Protein AF-A0A816FCJ7-F1 (afdb_monomer_lite)

Structure (mmCIF, N/CA/C/O backbone):
data_AF-A0A816FCJ7-F1
#
_entry.id   AF-A0A816FCJ7-F1
#
loop_
_atom_site.group_PDB
_atom_site.id
_atom_site.type_symbol
_atom_site.label_atom_id
_atom_site.label_alt_id
_atom_site.label_comp_id
_atom_site.label_asym_id
_atom_site.label_entity_id
_atom_site.label_seq_id
_atom_site.pdbx_PDB_ins_code
_atom_site.Cartn_x
_atom_site.Cartn_y
_atom_site.Cartn_z
_atom_site.occupancy
_atom_site.B_iso_or_equiv
_atom_site.auth_seq_id
_atom_site.auth_comp_id
_atom_site.auth_asym_id
_atom_site.auth_atom_id
_atom_site.pdbx_PDB_model_num
ATOM 1 N N . MET A 1 1 ? 12.121 1.914 -2.794 1.00 65.25 1 MET A N 1
ATOM 2 C CA . MET A 1 1 ? 13.048 2.758 -3.578 1.00 65.25 1 MET A CA 1
ATOM 3 C C . MET A 1 1 ? 14.308 1.926 -3.697 1.00 65.25 1 MET A C 1
ATOM 5 O O . MET A 1 1 ? 14.843 1.542 -2.681 1.00 65.25 1 MET A O 1
ATOM 9 N N . LYS A 1 2 ? 14.670 1.435 -4.892 1.00 69.06 2 LYS A N 1
ATOM 10 C CA . LYS A 1 2 ? 15.506 0.211 -4.971 1.00 69.06 2 LYS A CA 1
ATOM 11 C C . LYS A 1 2 ? 16.928 0.363 -4.409 1.00 69.06 2 LYS A C 1
ATOM 13 O O . LYS A 1 2 ? 17.556 -0.649 -4.127 1.00 69.06 2 LYS A O 1
ATOM 18 N N . ASP A 1 3 ? 17.406 1.596 -4.268 1.00 79.12 3 ASP A N 1
ATOM 19 C CA . ASP A 1 3 ? 18.718 1.909 -3.713 1.00 79.12 3 ASP A CA 1
ATOM 20 C C . ASP A 1 3 ? 18.649 3.226 -2.919 1.00 79.12 3 ASP A C 1
ATOM 22 O O . ASP A 1 3 ? 18.589 4.321 -3.489 1.00 79.12 3 ASP A O 1
ATOM 26 N N . PHE A 1 4 ? 18.574 3.103 -1.593 1.00 79.69 4 PHE A N 1
ATOM 27 C CA . PHE A 1 4 ? 18.498 4.236 -0.673 1.00 79.69 4 PHE A CA 1
ATOM 28 C C . PHE A 1 4 ? 19.815 5.017 -0.614 1.00 79.69 4 PHE A C 1
ATOM 30 O O . PHE A 1 4 ? 19.805 6.249 -0.609 1.00 79.69 4 PHE A O 1
ATOM 37 N N . GLU A 1 5 ? 20.951 4.318 -0.623 1.00 80.38 5 GLU A N 1
ATOM 38 C CA . GLU A 1 5 ? 22.278 4.931 -0.532 1.00 80.38 5 GLU A CA 1
ATOM 39 C C . GLU A 1 5 ? 22.571 5.788 -1.763 1.00 80.38 5 GLU A C 1
ATOM 41 O O . GLU A 1 5 ? 23.057 6.916 -1.647 1.00 80.38 5 GLU A O 1
ATOM 46 N N . LEU A 1 6 ? 22.189 5.301 -2.945 1.00 83.88 6 LEU A N 1
ATOM 47 C CA . LEU A 1 6 ? 22.362 6.042 -4.187 1.00 83.88 6 LEU A CA 1
ATOM 48 C C . LEU A 1 6 ? 21.531 7.331 -4.199 1.00 83.88 6 LEU A C 1
ATOM 50 O O . LEU A 1 6 ? 22.020 8.371 -4.641 1.00 83.88 6 LEU A O 1
ATOM 54 N N . PHE A 1 7 ? 20.319 7.315 -3.647 1.00 81.69 7 PHE A N 1
ATOM 55 C CA . PHE A 1 7 ? 19.514 8.529 -3.514 1.00 81.69 7 PHE A CA 1
ATOM 56 C C . PHE A 1 7 ? 20.071 9.517 -2.494 1.00 81.69 7 PHE A C 1
ATOM 58 O O . PHE A 1 7 ? 20.115 10.710 -2.790 1.00 81.69 7 PHE A O 1
ATOM 65 N N . GLN A 1 8 ? 20.526 9.048 -1.328 1.00 81.69 8 GLN A N 1
ATOM 66 C CA . GLN A 1 8 ? 21.176 9.929 -0.353 1.00 81.69 8 GLN A CA 1
ATOM 67 C C . GLN A 1 8 ? 22.408 10.590 -0.970 1.00 81.69 8 GLN A C 1
ATOM 69 O O . GLN A 1 8 ? 22.547 11.808 -0.893 1.00 81.69 8 GLN A O 1
ATOM 74 N N . SER A 1 9 ? 23.227 9.823 -1.695 1.00 83.12 9 SER A N 1
ATOM 75 C CA . SER A 1 9 ? 24.414 10.349 -2.378 1.00 83.12 9 SER A CA 1
ATOM 76 C C . SER A 1 9 ? 24.086 11.394 -3.455 1.00 83.12 9 SER A C 1
ATOM 78 O O . SER A 1 9 ? 24.855 12.331 -3.667 1.00 83.12 9 SER A O 1
ATOM 80 N N . ALA A 1 10 ? 22.935 11.267 -4.126 1.00 83.44 10 ALA A N 1
ATOM 81 C CA . ALA A 1 10 ? 22.468 12.235 -5.115 1.00 83.44 10 ALA A CA 1
ATOM 82 C C . ALA A 1 10 ? 21.954 13.523 -4.451 1.00 83.44 10 ALA A C 1
ATOM 84 O O . ALA A 1 10 ? 22.207 14.622 -4.937 1.00 83.44 10 ALA A O 1
ATOM 85 N N . ILE A 1 11 ? 21.268 13.388 -3.316 1.00 82.50 11 ILE A N 1
ATOM 86 C CA . ILE A 1 11 ? 20.730 14.494 -2.516 1.00 82.50 11 ILE A CA 1
ATOM 87 C C . ILE A 1 11 ? 21.837 15.265 -1.795 1.00 82.50 11 ILE A C 1
ATOM 89 O O . ILE A 1 11 ? 21.757 16.482 -1.656 1.00 82.50 11 ILE A O 1
ATOM 93 N N . GLU A 1 12 ? 22.906 14.598 -1.371 1.00 78.50 12 GLU A N 1
ATOM 94 C CA . GLU A 1 12 ? 24.056 15.235 -0.722 1.00 78.50 12 GLU A CA 1
ATOM 95 C C . GLU A 1 12 ? 24.778 16.263 -1.607 1.00 78.50 1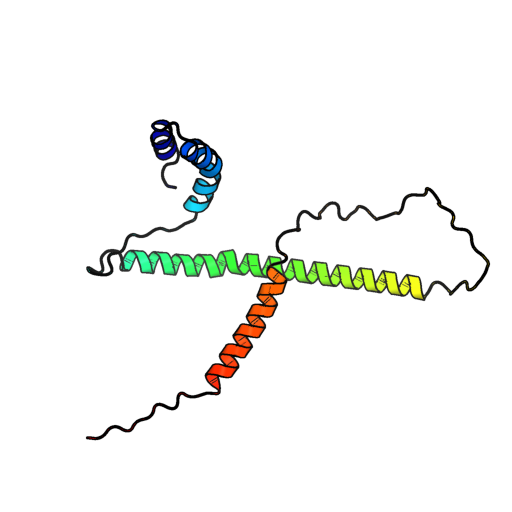2 GLU A C 1
ATOM 97 O O . GLU A 1 12 ? 25.482 17.122 -1.079 1.00 78.50 12 GLU A O 1
ATOM 102 N N . GLN A 1 13 ? 24.577 16.230 -2.929 1.00 77.12 13 GLN A N 1
ATOM 103 C CA . GLN A 1 13 ? 25.205 17.165 -3.868 1.00 77.12 13 GLN A CA 1
ATOM 104 C C . GLN A 1 13 ? 24.547 18.556 -3.892 1.00 77.12 13 GLN A C 1
ATOM 106 O O . GLN A 1 13 ? 25.198 19.520 -4.298 1.00 77.12 13 GLN A O 1
ATOM 111 N N . GLU A 1 14 ? 23.296 18.697 -3.437 1.00 75.75 14 GLU A N 1
ATOM 112 C CA . GLU A 1 14 ? 22.598 19.987 -3.370 1.00 75.75 14 GLU A CA 1
ATOM 113 C C . GLU A 1 14 ? 22.255 20.369 -1.927 1.00 75.75 14 GLU A C 1
ATOM 115 O O . GLU A 1 14 ? 21.515 19.671 -1.250 1.00 75.75 14 GLU A O 1
ATOM 120 N N . HIS A 1 15 ? 22.709 21.530 -1.449 1.00 70.56 15 HIS A N 1
ATOM 121 C CA . HIS A 1 15 ? 22.365 22.043 -0.114 1.00 70.56 15 HIS A CA 1
ATOM 122 C C . HIS A 1 15 ? 21.222 23.066 -0.180 1.00 70.56 15 HIS A C 1
ATOM 124 O O . HIS A 1 15 ? 21.429 24.264 0.017 1.00 70.56 15 HIS A O 1
ATOM 130 N N . SER A 1 16 ? 20.014 22.595 -0.488 1.00 82.50 16 SER A N 1
ATOM 131 C CA . SER A 1 16 ? 18.786 23.398 -0.501 1.00 82.50 16 SER A CA 1
ATOM 132 C C . SER A 1 16 ? 17.816 22.934 0.588 1.00 82.50 16 SER A C 1
ATOM 134 O O . SER A 1 16 ? 17.871 21.796 1.042 1.00 82.50 16 SER A O 1
ATOM 136 N N . TYR A 1 17 ? 16.866 23.786 0.975 1.00 78.50 17 TYR A N 1
ATOM 137 C CA . TYR A 1 17 ? 15.772 23.403 1.876 1.00 78.50 17 TYR A CA 1
ATOM 138 C C . TYR A 1 17 ? 14.985 22.184 1.356 1.00 78.50 17 TYR A C 1
ATOM 140 O O . TYR A 1 17 ? 14.591 21.312 2.128 1.00 78.50 17 TYR A O 1
ATOM 148 N N . SER A 1 18 ? 14.821 22.076 0.032 1.00 81.94 18 SER A N 1
ATOM 149 C CA . SER A 1 18 ? 14.211 20.906 -0.612 1.00 81.94 18 SER A CA 1
ATOM 150 C C . SER A 1 18 ? 14.973 19.611 -0.312 1.00 81.94 18 SER A C 1
ATOM 152 O O . SER A 1 18 ? 14.360 18.556 -0.177 1.00 81.94 18 SER A O 1
ATOM 154 N N . THR A 1 19 ? 16.294 19.694 -0.157 1.00 82.75 19 THR A N 1
ATOM 155 C CA . THR A 1 19 ? 17.173 18.575 0.183 1.00 82.75 19 THR A CA 1
ATOM 156 C C . THR A 1 19 ? 16.956 18.106 1.620 1.00 82.75 19 THR A C 1
ATOM 158 O O . THR A 1 19 ? 16.860 16.907 1.867 1.00 82.75 19 THR A O 1
ATOM 161 N N . ASP A 1 20 ? 16.837 19.036 2.571 1.00 81.94 20 ASP A N 1
ATOM 162 C CA . ASP A 1 20 ? 16.591 18.710 3.982 1.00 81.94 20 ASP A CA 1
ATOM 163 C C . ASP A 1 20 ? 15.216 18.060 4.178 1.00 81.94 20 ASP A C 1
ATOM 165 O O . ASP A 1 20 ? 15.101 17.069 4.902 1.00 81.94 20 ASP A O 1
ATOM 169 N N . LEU A 1 21 ? 14.195 18.552 3.465 1.00 84.69 21 LEU A N 1
ATOM 170 C CA . LEU A 1 21 ? 12.872 17.927 3.424 1.00 84.69 21 LEU A CA 1
ATOM 171 C C . LEU A 1 21 ? 12.915 16.536 2.775 1.00 84.69 21 LEU A C 1
ATOM 173 O O . LEU A 1 21 ? 12.343 15.587 3.303 1.00 84.69 21 LEU A O 1
ATOM 177 N N . CYS A 1 22 ? 13.605 16.380 1.643 1.00 84.12 22 CYS A N 1
ATOM 178 C CA . CYS A 1 22 ? 13.732 15.066 1.013 1.00 84.12 22 CYS A CA 1
ATOM 179 C C . CYS A 1 22 ? 14.478 14.076 1.916 1.00 84.12 22 CYS A C 1
ATOM 181 O O . CYS A 1 22 ? 14.095 12.910 1.957 1.00 84.12 22 CYS A O 1
ATOM 183 N N . ARG A 1 23 ? 15.481 14.518 2.693 1.00 82.81 23 ARG A N 1
ATOM 184 C CA . ARG A 1 23 ? 16.132 13.666 3.702 1.00 82.81 23 ARG A CA 1
ATOM 185 C C . ARG A 1 23 ? 15.178 13.268 4.818 1.00 82.81 23 ARG A C 1
ATOM 187 O O . ARG A 1 23 ? 15.145 12.085 5.148 1.00 82.81 23 ARG A O 1
ATOM 194 N N . SER A 1 24 ? 14.384 14.190 5.367 1.00 86.94 24 SER A N 1
ATOM 195 C CA . SER A 1 24 ? 13.435 13.839 6.435 1.00 86.94 24 SER A CA 1
ATOM 196 C C . SER A 1 24 ? 12.351 12.864 5.963 1.00 86.94 24 SER A C 1
ATOM 198 O O . SER A 1 24 ? 11.947 11.992 6.725 1.00 86.94 24 SER A O 1
ATOM 200 N N . LEU A 1 25 ? 11.934 12.952 4.697 1.00 84.31 25 LEU A N 1
ATOM 201 C CA . LEU A 1 25 ? 10.941 12.051 4.103 1.00 84.31 25 LEU A CA 1
ATOM 202 C C . LEU A 1 25 ? 11.535 10.746 3.550 1.00 84.31 25 LEU A C 1
ATOM 204 O O . LEU A 1 25 ? 10.795 9.795 3.318 1.00 84.31 25 LEU A O 1
ATOM 208 N N . SER A 1 26 ? 12.850 10.680 3.332 1.00 83.38 26 SER A N 1
ATOM 209 C CA . SER A 1 26 ? 13.496 9.583 2.599 1.00 83.38 26 SER A CA 1
ATOM 210 C C . SER A 1 26 ? 13.247 8.192 3.187 1.00 83.38 26 SER A C 1
ATOM 212 O O . SER A 1 26 ? 13.060 7.251 2.424 1.00 83.38 26 SER A O 1
ATOM 214 N N . LEU A 1 27 ? 13.194 8.063 4.517 1.00 82.19 27 LEU A N 1
ATOM 215 C CA . LEU A 1 27 ? 12.940 6.785 5.189 1.00 82.19 27 LEU A CA 1
ATOM 216 C C . LEU A 1 27 ? 11.508 6.288 4.934 1.00 82.19 27 LEU A C 1
ATOM 218 O O . LEU A 1 27 ? 11.297 5.130 4.591 1.00 82.19 27 LEU A O 1
ATOM 222 N N . VAL A 1 28 ? 10.534 7.194 5.046 1.00 85.69 28 VAL A N 1
ATOM 223 C CA . VAL A 1 28 ? 9.114 6.898 4.805 1.00 85.69 28 VAL A CA 1
ATOM 224 C C . VAL A 1 28 ? 8.890 6.536 3.339 1.00 85.69 28 VAL A C 1
ATOM 226 O O . VAL A 1 28 ? 8.154 5.606 3.018 1.00 85.69 28 VAL A O 1
ATOM 229 N N . LEU A 1 29 ? 9.547 7.262 2.432 1.00 85.38 29 LEU A N 1
ATOM 230 C CA . LEU A 1 29 ? 9.482 6.973 1.005 1.00 85.38 29 LEU A CA 1
ATOM 231 C C . LEU A 1 29 ? 10.123 5.623 0.673 1.00 85.38 29 LEU A C 1
ATOM 233 O O . LEU A 1 29 ? 9.628 4.937 -0.219 1.00 85.38 29 LEU A O 1
ATOM 237 N N . ASP A 1 30 ? 11.188 5.219 1.364 1.00 84.69 30 ASP A N 1
ATOM 238 C CA . ASP A 1 30 ? 11.807 3.923 1.107 1.00 84.69 30 ASP A CA 1
ATOM 239 C C . ASP A 1 30 ? 10.854 2.768 1.415 1.00 84.69 30 ASP A C 1
ATOM 241 O O . ASP A 1 30 ? 10.600 1.946 0.532 1.00 84.69 30 ASP A O 1
ATOM 245 N N . GLU A 1 31 ? 10.238 2.781 2.599 1.00 85.44 31 GLU A N 1
ATOM 246 C CA . GLU A 1 31 ? 9.232 1.795 3.005 1.00 85.44 31 GLU A CA 1
ATOM 247 C C . GLU A 1 31 ? 8.019 1.798 2.063 1.00 85.44 31 GLU A C 1
ATOM 249 O O . GLU A 1 31 ? 7.587 0.747 1.582 1.00 85.44 31 GLU A O 1
ATOM 254 N N . PHE A 1 32 ? 7.519 2.982 1.706 1.00 84.75 32 PHE A N 1
ATOM 255 C CA . PHE A 1 32 ? 6.399 3.119 0.777 1.00 84.75 32 PHE A CA 1
ATOM 256 C C . PHE A 1 32 ? 6.708 2.513 -0.602 1.00 84.75 32 PHE A C 1
ATOM 258 O O . PHE A 1 32 ? 5.924 1.741 -1.156 1.00 84.75 32 PHE A O 1
ATOM 265 N N . TYR A 1 33 ? 7.880 2.822 -1.160 1.00 86.38 33 TYR A N 1
ATOM 266 C CA . TYR A 1 33 ? 8.301 2.316 -2.465 1.00 86.38 33 TYR A CA 1
ATOM 267 C C . TYR A 1 33 ? 8.916 0.909 -2.411 1.00 86.38 33 TYR A C 1
ATOM 269 O O . TYR A 1 33 ? 9.335 0.412 -3.458 1.00 86.38 33 TYR A O 1
ATOM 277 N N . ALA A 1 34 ? 9.059 0.287 -1.238 1.00 83.19 34 ALA A N 1
ATOM 278 C CA . ALA A 1 34 ? 9.533 -1.092 -1.113 1.00 83.19 34 ALA A CA 1
ATOM 279 C C . ALA A 1 34 ? 8.438 -2.089 -1.512 1.00 83.19 34 ALA A C 1
ATOM 281 O O . ALA A 1 34 ? 8.719 -3.076 -2.188 1.00 83.19 34 ALA A O 1
ATOM 282 N N . ASN A 1 35 ? 7.188 -1.782 -1.159 1.00 82.19 35 ASN A N 1
ATOM 283 C CA . ASN A 1 35 ? 6.039 -2.653 -1.414 1.00 82.19 35 ASN A CA 1
ATOM 284 C C . ASN A 1 35 ? 5.374 -2.400 -2.780 1.00 82.19 35 ASN A C 1
ATOM 286 O O . ASN A 1 35 ? 4.526 -3.176 -3.218 1.00 82.19 35 ASN A O 1
ATOM 290 N N . LEU A 1 36 ? 5.754 -1.327 -3.485 1.00 86.12 36 LEU A N 1
ATOM 291 C CA . LEU A 1 36 ? 5.183 -0.993 -4.789 1.00 86.12 36 LEU A CA 1
ATOM 292 C C . LEU A 1 36 ? 5.820 -1.803 -5.925 1.00 86.12 36 LEU A C 1
ATOM 294 O O . LEU A 1 36 ? 7.032 -1.767 -6.157 1.00 86.12 36 LEU A O 1
ATOM 298 N N . ARG A 1 37 ? 4.973 -2.466 -6.713 1.00 86.56 37 ARG A N 1
ATOM 299 C CA . ARG A 1 37 ? 5.370 -3.145 -7.949 1.00 86.56 37 ARG A CA 1
ATOM 300 C C . ARG A 1 37 ? 5.314 -2.172 -9.120 1.00 86.56 37 ARG A C 1
ATOM 302 O O . ARG A 1 37 ? 4.245 -1.735 -9.530 1.00 86.56 37 ARG A O 1
ATOM 309 N N . CYS A 1 38 ? 6.482 -1.838 -9.661 1.00 87.50 38 CYS A N 1
ATOM 310 C CA . CYS A 1 38 ? 6.616 -0.908 -10.779 1.00 87.50 38 CYS A CA 1
ATOM 311 C C . CYS A 1 38 ? 7.043 -1.651 -12.048 1.00 87.50 38 CYS A C 1
ATOM 313 O O . CYS A 1 38 ? 8.097 -2.291 -12.056 1.00 87.50 38 CYS A O 1
ATOM 315 N N . VAL A 1 39 ? 6.268 -1.504 -13.124 1.00 89.06 39 VAL A N 1
ATOM 316 C CA . VAL A 1 39 ? 6.570 -2.045 -14.459 1.00 89.06 39 VAL A CA 1
ATOM 317 C C . VAL A 1 39 ? 6.553 -0.901 -15.470 1.00 89.06 39 VAL A C 1
ATOM 319 O O . VAL A 1 39 ? 5.641 -0.075 -15.469 1.00 89.06 39 VAL A O 1
ATOM 322 N N . GLY A 1 40 ? 7.574 -0.828 -16.323 1.00 89.88 40 GLY A N 1
ATOM 323 C CA . GLY A 1 40 ? 7.599 0.112 -17.441 1.00 89.88 40 GLY A CA 1
ATOM 324 C C . GLY A 1 40 ? 6.881 -0.493 -18.641 1.00 89.88 40 GLY A C 1
ATOM 325 O O . GLY A 1 40 ? 7.248 -1.582 -19.072 1.00 89.88 40 GLY A O 1
ATOM 326 N N . PHE A 1 41 ? 5.890 0.205 -19.195 1.00 92.69 41 PHE A N 1
ATOM 327 C CA . PHE A 1 41 ? 5.219 -0.233 -20.416 1.00 92.69 41 PHE A CA 1
ATOM 328 C C . PHE A 1 41 ? 5.121 0.901 -21.437 1.00 92.69 41 PHE A C 1
ATOM 330 O O . PHE A 1 41 ? 5.054 2.082 -21.093 1.00 92.69 41 PHE A O 1
ATOM 337 N N . SER A 1 42 ? 5.115 0.530 -22.711 1.00 92.31 42 SER A N 1
ATOM 338 C CA . SER A 1 42 ? 4.924 1.439 -23.833 1.00 92.31 42 SER A CA 1
ATOM 339 C C . SER A 1 42 ? 3.578 1.153 -24.481 1.00 92.31 42 SER A C 1
ATOM 341 O O . SER A 1 42 ? 3.404 0.136 -25.149 1.00 92.31 42 SER A O 1
ATOM 343 N N . SER A 1 43 ? 2.626 2.079 -24.347 1.00 89.75 43 SER A N 1
ATOM 344 C CA . SER A 1 43 ? 1.306 1.955 -24.985 1.00 89.75 43 SER A CA 1
ATOM 345 C C . SER A 1 43 ? 1.379 1.924 -26.514 1.00 89.75 43 SER A C 1
ATOM 347 O O . SER A 1 43 ? 0.454 1.445 -27.161 1.00 89.75 43 SER A O 1
ATOM 349 N N . MET A 1 44 ? 2.454 2.466 -27.102 1.00 91.44 44 MET A N 1
ATOM 350 C CA . MET A 1 44 ? 2.605 2.561 -28.555 1.00 91.44 44 MET A CA 1
ATOM 351 C C . MET A 1 44 ? 3.172 1.277 -29.166 1.00 91.44 44 MET A C 1
ATOM 353 O O . MET A 1 44 ? 2.724 0.862 -30.231 1.00 91.44 44 MET A O 1
ATOM 357 N N . THR A 1 45 ? 4.167 0.666 -28.516 1.00 89.31 45 THR A N 1
ATOM 358 C CA . THR A 1 45 ? 4.841 -0.541 -29.028 1.00 89.31 45 THR A CA 1
ATOM 359 C C . THR A 1 45 ? 4.301 -1.829 -28.412 1.00 89.31 45 THR A C 1
ATOM 361 O O . THR A 1 45 ? 4.507 -2.898 -28.976 1.00 89.31 45 THR A O 1
ATOM 364 N N . GLY A 1 46 ? 3.578 -1.742 -27.292 1.00 87.38 46 GLY A N 1
ATOM 365 C CA . GLY A 1 46 ? 3.115 -2.903 -26.529 1.00 87.38 46 GLY A CA 1
ATOM 366 C C . GLY A 1 46 ? 4.216 -3.560 -25.690 1.00 87.38 46 GLY A C 1
ATOM 367 O O . GLY A 1 46 ? 3.972 -4.590 -25.059 1.00 87.38 46 GLY A O 1
ATOM 368 N N . ASP A 1 47 ? 5.416 -2.975 -25.658 1.00 90.50 47 ASP A N 1
ATOM 369 C CA . ASP A 1 47 ? 6.512 -3.462 -24.822 1.00 90.50 47 ASP A CA 1
ATOM 370 C C . ASP A 1 47 ? 6.150 -3.304 -23.343 1.00 90.50 47 ASP A C 1
ATOM 372 O O . ASP A 1 47 ? 5.612 -2.275 -22.931 1.00 90.50 47 ASP A O 1
ATOM 376 N N . GLY A 1 48 ? 6.428 -4.331 -22.541 1.00 89.12 48 GLY A N 1
ATOM 377 C CA . GLY A 1 48 ? 6.117 -4.344 -21.108 1.00 89.12 48 GLY A CA 1
ATOM 378 C C . GLY A 1 48 ? 4.653 -4.651 -20.763 1.00 89.12 48 GLY A C 1
ATOM 379 O O . GLY A 1 48 ? 4.335 -4.804 -19.588 1.00 89.12 48 GLY A O 1
ATOM 380 N N . CYS A 1 49 ? 3.754 -4.824 -21.745 1.00 90.31 49 CYS A N 1
ATOM 381 C CA . CYS A 1 49 ? 2.358 -5.185 -21.457 1.00 90.31 49 CYS A CA 1
ATOM 382 C C . CYS A 1 49 ? 2.222 -6.556 -20.777 1.00 90.31 49 CYS A C 1
ATOM 384 O O . CYS A 1 49 ? 1.399 -6.704 -19.881 1.00 90.31 49 CYS A O 1
ATOM 386 N N . LYS A 1 50 ? 3.021 -7.556 -21.174 1.00 91.44 50 LYS A N 1
ATOM 387 C CA . LYS A 1 50 ? 2.965 -8.893 -20.556 1.00 91.44 50 LYS A CA 1
AT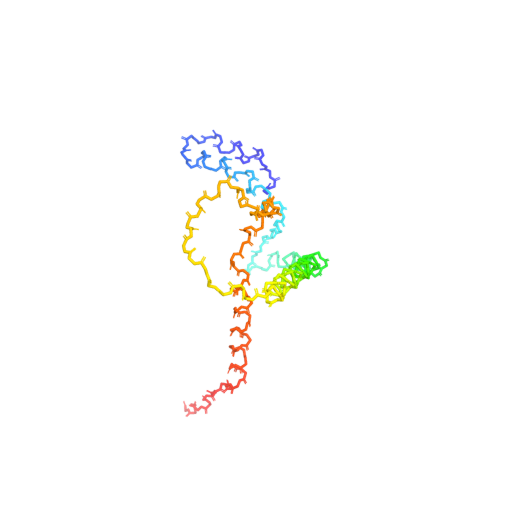OM 388 C C . LYS A 1 50 ? 3.366 -8.846 -19.080 1.00 91.44 50 LYS A C 1
ATOM 390 O O . LYS A 1 50 ? 2.638 -9.354 -18.239 1.00 91.44 50 LYS A O 1
ATOM 395 N N . GLU A 1 51 ? 4.483 -8.184 -18.789 1.00 91.62 51 GLU A N 1
ATOM 396 C CA . GLU A 1 51 ? 4.993 -8.003 -17.424 1.00 91.62 51 GLU A CA 1
ATOM 397 C C . GLU A 1 51 ? 4.015 -7.198 -16.558 1.00 91.62 51 GLU A C 1
ATOM 399 O O . GLU A 1 51 ? 3.857 -7.480 -15.375 1.00 91.62 51 GLU A O 1
ATOM 404 N N . PHE A 1 52 ? 3.313 -6.226 -17.150 1.00 91.81 52 PHE A N 1
ATOM 405 C CA . PHE A 1 52 ? 2.275 -5.471 -16.456 1.00 91.81 52 PHE A CA 1
ATOM 406 C C . PHE A 1 52 ? 1.111 -6.368 -16.019 1.00 91.81 52 PHE A C 1
ATOM 408 O O . PHE A 1 52 ? 0.720 -6.317 -14.857 1.00 91.81 52 PHE A O 1
ATOM 415 N N . PHE A 1 53 ? 0.573 -7.202 -16.916 1.00 92.81 53 PHE A N 1
ATOM 416 C CA . PHE A 1 53 ? -0.535 -8.094 -16.562 1.00 92.81 53 PHE A CA 1
ATOM 417 C C . PHE A 1 53 ? -0.129 -9.147 -15.528 1.00 92.81 53 PHE A C 1
ATOM 419 O O . PHE A 1 53 ? -0.877 -9.369 -14.585 1.00 92.81 53 PHE A O 1
ATOM 426 N N . GLU A 1 54 ? 1.075 -9.712 -15.638 1.00 94.06 54 GLU A N 1
ATOM 427 C CA . GLU A 1 54 ? 1.615 -10.625 -14.619 1.00 94.06 54 GLU A CA 1
ATOM 428 C C . GLU A 1 54 ? 1.699 -9.941 -13.244 1.00 94.06 54 GLU A C 1
ATOM 430 O O . GLU A 1 54 ? 1.224 -10.479 -12.246 1.00 94.06 54 GLU A O 1
ATOM 435 N N . ALA A 1 55 ? 2.204 -8.704 -13.190 1.00 92.62 55 ALA A N 1
ATOM 436 C CA . ALA A 1 55 ? 2.271 -7.944 -11.946 1.00 92.62 55 ALA A CA 1
ATOM 437 C C . ALA A 1 55 ? 0.885 -7.603 -11.368 1.00 92.62 55 ALA A C 1
ATOM 439 O O . ALA A 1 55 ? 0.753 -7.493 -10.147 1.00 92.62 55 ALA A O 1
ATOM 440 N N . VAL A 1 56 ? -0.137 -7.426 -12.212 1.00 93.31 56 VAL A N 1
ATOM 441 C CA . VAL A 1 56 ? -1.530 -7.203 -11.786 1.00 93.31 56 VAL A CA 1
ATOM 442 C C . VAL A 1 56 ? -2.157 -8.487 -11.249 1.00 93.31 56 VAL A C 1
ATOM 444 O O . VAL A 1 56 ? -2.811 -8.440 -10.208 1.00 93.31 56 VAL A O 1
ATOM 447 N N . ASP A 1 57 ? -1.931 -9.627 -11.897 1.00 94.19 57 ASP A N 1
ATOM 448 C CA . ASP A 1 57 ? -2.445 -10.920 -11.438 1.00 94.19 57 ASP A CA 1
ATOM 449 C C . ASP A 1 57 ? -1.870 -11.273 -10.058 1.00 94.19 57 ASP A C 1
ATOM 451 O O . ASP A 1 57 ? -2.618 -11.583 -9.127 1.00 94.19 57 ASP A O 1
ATOM 455 N N . ASP A 1 58 ? -0.563 -11.084 -9.867 1.00 92.12 58 ASP A N 1
ATOM 456 C CA . ASP A 1 58 ? 0.082 -11.218 -8.557 1.00 92.12 58 ASP A CA 1
ATOM 457 C C . ASP A 1 58 ? -0.515 -10.241 -7.521 1.00 92.12 58 ASP A C 1
ATOM 459 O O . ASP A 1 58 ? -0.525 -10.508 -6.319 1.00 92.12 58 ASP A O 1
ATOM 463 N N . ALA A 1 59 ? -1.017 -9.075 -7.955 1.00 91.50 59 ALA A N 1
ATOM 464 C CA . ALA A 1 59 ? -1.606 -8.063 -7.063 1.00 91.50 59 ALA A CA 1
ATOM 465 C C . ALA A 1 59 ? -2.990 -8.469 -6.612 1.00 91.50 59 ALA A C 1
ATOM 467 O O . ALA A 1 59 ? -3.324 -8.330 -5.437 1.00 91.50 59 ALA A O 1
ATOM 468 N N . CYS A 1 60 ? -3.757 -9.027 -7.538 1.00 92.62 60 CYS A N 1
ATOM 469 C CA . CYS A 1 60 ? -5.044 -9.614 -7.248 1.00 92.62 60 CYS A CA 1
ATOM 470 C C . CYS A 1 60 ? -4.897 -10.759 -6.236 1.00 92.62 60 CYS A C 1
ATOM 472 O O . CYS A 1 60 ? -5.587 -10.763 -5.217 1.00 92.62 60 CYS A O 1
ATOM 474 N N . HIS A 1 61 ? -3.927 -11.655 -6.440 1.00 94.06 61 HIS A N 1
ATOM 475 C CA . HIS A 1 61 ? -3.652 -12.745 -5.504 1.00 94.06 61 HIS A CA 1
ATOM 476 C C . HIS A 1 61 ? -3.264 -12.258 -4.101 1.00 94.06 61 HIS A C 1
ATOM 478 O O . HIS A 1 61 ? -3.800 -12.756 -3.108 1.00 94.06 61 HIS A O 1
ATOM 484 N N . GLU A 1 62 ? -2.358 -11.282 -3.995 1.00 90.75 62 GLU A N 1
ATOM 485 C CA . GLU A 1 62 ? -1.977 -10.704 -2.700 1.00 90.75 62 GLU A CA 1
ATOM 486 C C . GLU A 1 62 ? -3.175 -10.043 -2.001 1.00 90.75 62 GLU A C 1
ATOM 488 O O . GLU A 1 62 ? -3.401 -10.257 -0.807 1.00 90.75 62 GLU A O 1
ATOM 493 N N . TYR A 1 63 ? -3.992 -9.298 -2.749 1.00 91.44 63 TYR A N 1
ATOM 494 C CA . TYR A 1 63 ? -5.183 -8.645 -2.219 1.00 91.44 63 TYR A CA 1
ATOM 495 C C . TYR A 1 63 ? -6.194 -9.655 -1.660 1.00 91.44 63 TYR A C 1
ATOM 497 O O . TYR A 1 63 ? -6.684 -9.488 -0.542 1.00 91.44 63 TYR A O 1
ATOM 505 N N . GLU A 1 64 ? -6.495 -10.721 -2.404 1.00 92.00 64 GLU A N 1
ATOM 506 C CA . GLU A 1 64 ? -7.495 -11.712 -2.000 1.00 92.00 64 GLU A CA 1
ATOM 507 C C . GLU A 1 64 ? -7.069 -12.533 -0.781 1.00 92.00 64 GLU A C 1
ATOM 509 O O . GLU A 1 64 ? -7.903 -12.832 0.079 1.00 92.00 64 GLU A O 1
ATOM 514 N N . HIS A 1 65 ? -5.790 -12.907 -0.700 1.00 91.94 65 HIS A N 1
ATOM 515 C CA . HIS A 1 65 ? -5.306 -13.835 0.322 1.00 91.94 65 HIS A CA 1
ATOM 516 C C . HIS A 1 65 ? -4.739 -13.157 1.566 1.00 91.94 65 HIS A C 1
ATOM 518 O O . HIS A 1 65 ? -4.860 -13.716 2.657 1.00 91.94 65 HIS A O 1
ATOM 524 N N . VAL A 1 66 ? -4.124 -11.983 1.422 1.00 89.62 66 VAL A N 1
ATOM 525 C CA . VAL A 1 66 ? -3.464 -11.283 2.529 1.00 89.62 66 VAL A CA 1
ATOM 526 C C . VAL A 1 66 ? -4.340 -10.131 2.997 1.00 89.62 66 VAL A C 1
ATOM 528 O O . VAL A 1 66 ? -4.882 -10.175 4.101 1.00 89.62 66 VAL A O 1
ATOM 531 N N . TYR A 1 67 ? -4.540 -9.130 2.139 1.00 89.00 67 TYR A N 1
ATOM 532 C CA . TYR A 1 67 ? -5.173 -7.875 2.544 1.00 89.00 67 TYR A CA 1
ATOM 533 C C . TYR A 1 67 ? -6.636 -8.061 2.953 1.00 89.00 67 TYR A C 1
ATOM 535 O O . TYR A 1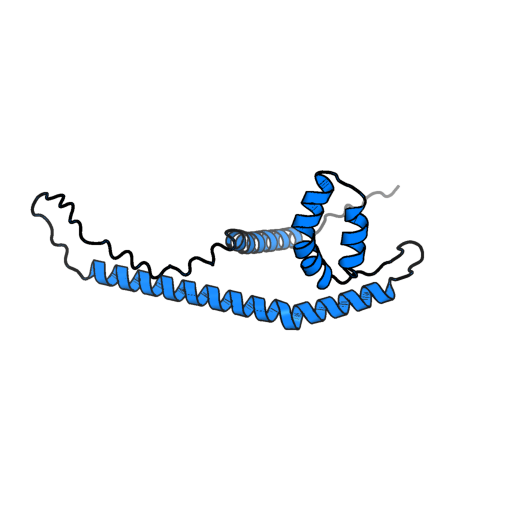 67 ? -7.023 -7.697 4.059 1.00 89.00 67 TYR A O 1
ATOM 543 N N . LYS A 1 68 ? -7.452 -8.687 2.099 1.00 91.44 68 LYS A N 1
ATOM 544 C CA . LYS A 1 68 ? -8.888 -8.876 2.345 1.00 91.44 68 LYS A CA 1
ATOM 545 C C . LYS A 1 68 ? -9.164 -9.691 3.607 1.00 91.44 68 LYS A C 1
ATOM 547 O O . LYS A 1 68 ? -10.131 -9.431 4.319 1.00 91.44 68 LYS A O 1
ATOM 552 N N . VAL A 1 69 ? -8.330 -10.691 3.885 1.00 92.38 69 VAL A N 1
ATOM 553 C CA . VAL A 1 69 ? -8.477 -11.535 5.076 1.00 92.38 69 VAL A CA 1
ATOM 554 C C . VAL A 1 69 ? -8.190 -10.732 6.341 1.00 92.38 69 VAL A C 1
ATOM 556 O O . VAL A 1 69 ? -8.977 -10.796 7.285 1.00 92.38 69 VAL A O 1
ATOM 559 N N . GLU A 1 70 ? -7.096 -9.971 6.367 1.00 88.69 70 GLU A N 1
ATOM 560 C CA . GLU A 1 70 ? -6.763 -9.112 7.508 1.00 88.69 70 GLU A CA 1
ATOM 561 C C . GLU A 1 70 ? -7.784 -7.983 7.687 1.00 88.69 70 GLU A C 1
ATOM 563 O O . GLU A 1 70 ? -8.223 -7.734 8.810 1.00 88.69 70 GLU A O 1
ATOM 568 N N . TYR A 1 71 ? -8.255 -7.387 6.591 1.00 86.69 71 TYR A N 1
ATOM 569 C CA . TYR A 1 71 ? -9.309 -6.375 6.607 1.00 86.69 71 TYR A CA 1
ATOM 570 C C . TYR A 1 71 ? -10.600 -6.903 7.247 1.00 86.69 71 TYR A C 1
ATOM 572 O O . TYR A 1 71 ? -11.111 -6.313 8.196 1.00 86.69 71 TYR A O 1
ATOM 580 N N . ASN A 1 72 ? -11.084 -8.072 6.817 1.00 90.25 72 ASN A N 1
ATOM 581 C CA . ASN A 1 72 ? -12.288 -8.676 7.396 1.00 90.25 72 ASN A CA 1
ATOM 582 C C . ASN A 1 72 ? -12.121 -8.989 8.893 1.00 90.25 72 ASN A C 1
ATOM 584 O O . ASN A 1 72 ? -13.049 -8.793 9.675 1.00 90.25 72 ASN A O 1
ATOM 588 N N . LYS A 1 73 ? -10.938 -9.463 9.316 1.00 90.31 73 LYS A N 1
ATOM 589 C CA . LYS A 1 73 ? -10.646 -9.692 10.742 1.00 90.31 73 LYS A CA 1
ATOM 590 C C . LYS A 1 73 ? -10.679 -8.391 11.535 1.00 90.31 73 LYS A C 1
ATOM 592 O O . LYS A 1 73 ? -11.135 -8.387 12.677 1.00 90.31 73 LYS A O 1
ATOM 597 N N . TRP A 1 74 ? -10.153 -7.313 10.963 1.00 87.94 74 TRP A N 1
ATOM 598 C CA . TRP A 1 74 ? -10.164 -5.999 11.589 1.00 87.94 74 TRP A CA 1
ATOM 599 C C . TRP A 1 74 ? -11.596 -5.469 11.733 1.00 87.94 74 TRP A C 1
ATOM 601 O O . TRP A 1 74 ? -11.991 -5.087 12.834 1.00 87.94 74 TRP A O 1
ATOM 611 N N . GLN A 1 75 ? -12.412 -5.590 10.683 1.00 87.31 75 GLN A N 1
ATOM 612 C CA . GLN A 1 75 ? -13.832 -5.237 10.711 1.00 87.31 75 GLN A CA 1
ATOM 613 C C . GLN A 1 75 ? -14.609 -6.041 11.770 1.00 87.31 75 GLN A C 1
ATOM 615 O O . GLN A 1 75 ? -15.371 -5.474 12.552 1.00 87.31 75 GLN A O 1
ATOM 620 N N . GLU A 1 76 ? -14.378 -7.355 11.865 1.00 90.62 76 GLU A N 1
ATOM 621 C CA . GLU A 1 76 ? -15.027 -8.203 12.873 1.00 90.62 76 GLU A CA 1
ATOM 622 C C . GLU A 1 76 ? -14.608 -7.821 14.302 1.00 90.62 76 GLU A C 1
ATOM 624 O O . GLU A 1 76 ? -15.444 -7.766 15.205 1.00 90.62 76 GLU A O 1
ATOM 629 N N . LYS A 1 77 ? -13.320 -7.533 14.527 1.00 89.06 77 LYS A N 1
ATOM 630 C CA . LYS A 1 77 ? -12.828 -7.056 15.831 1.00 89.06 77 LYS A CA 1
ATOM 631 C C . LYS A 1 77 ? -13.463 -5.723 16.217 1.00 89.06 77 LYS A C 1
ATOM 633 O O . LYS A 1 77 ? -13.850 -5.562 17.374 1.00 89.06 77 LYS A O 1
ATOM 638 N N . ARG A 1 78 ? -13.594 -4.797 15.263 1.00 85.38 78 ARG A N 1
ATOM 639 C CA . ARG A 1 78 ? -14.242 -3.498 15.470 1.00 85.38 78 ARG A CA 1
ATOM 640 C C . ARG A 1 78 ? -15.712 -3.665 15.848 1.00 85.38 78 ARG A C 1
ATOM 642 O O . ARG A 1 78 ? -16.126 -3.137 16.875 1.00 85.38 78 ARG A O 1
ATOM 649 N N . SER A 1 79 ? -16.462 -4.469 15.094 1.00 85.50 79 SER A N 1
ATOM 650 C CA . SER A 1 79 ? -17.876 -4.749 15.376 1.00 85.50 79 SER A CA 1
ATOM 651 C C . SER A 1 79 ? -18.076 -5.377 16.761 1.00 85.50 79 SER A C 1
ATOM 653 O O . SER A 1 79 ? -18.924 -4.918 17.524 1.00 85.50 79 SER A O 1
ATOM 655 N N . LYS A 1 80 ? -17.233 -6.343 17.154 1.00 90.88 80 LYS A N 1
ATOM 656 C CA . LYS A 1 80 ? -17.275 -6.934 18.504 1.00 90.88 80 LYS A CA 1
ATOM 657 C C . LYS A 1 80 ? -16.998 -5.912 19.603 1.00 90.88 80 LYS A C 1
ATOM 659 O O . LYS A 1 80 ? -17.720 -5.878 20.593 1.00 90.88 80 LYS A O 1
ATOM 664 N N . ARG A 1 81 ? -15.988 -5.052 19.424 1.00 87.62 81 ARG A N 1
ATOM 665 C CA . ARG A 1 81 ? -15.664 -3.985 20.386 1.00 87.62 81 ARG A CA 1
ATOM 666 C C . ARG A 1 81 ? -16.845 -3.023 20.561 1.00 87.62 81 ARG A C 1
ATOM 668 O O . ARG A 1 81 ? -17.139 -2.608 21.680 1.00 87.62 81 ARG A O 1
ATOM 675 N N . GLU A 1 82 ? -17.537 -2.691 19.475 1.00 87.88 82 GLU A N 1
ATOM 676 C CA . GLU A 1 82 ? -18.719 -1.828 19.504 1.00 87.88 82 GLU A CA 1
ATOM 677 C C . GLU A 1 82 ? -19.923 -2.502 20.180 1.00 87.88 82 GLU A C 1
ATOM 679 O O . GLU A 1 82 ? -20.616 -1.876 20.984 1.00 87.88 82 GLU A O 1
ATOM 684 N N . GLU A 1 83 ? -20.164 -3.785 19.903 1.00 90.25 83 GLU A N 1
ATOM 685 C CA . GLU A 1 83 ? -21.204 -4.571 20.571 1.00 90.25 83 GLU A CA 1
ATOM 686 C C . GLU A 1 83 ? -20.945 -4.697 22.075 1.00 90.25 83 GLU A C 1
ATOM 688 O O . GLU A 1 83 ? -21.860 -4.461 22.867 1.00 90.25 83 GLU A O 1
ATOM 693 N N . ASP A 1 84 ? -19.703 -4.978 22.476 1.00 91.56 84 ASP A N 1
ATOM 694 C CA . ASP A 1 84 ? -19.296 -5.059 23.880 1.00 91.56 84 ASP A CA 1
ATOM 695 C C . ASP A 1 84 ? -19.476 -3.708 24.587 1.00 91.56 84 ASP A C 1
ATOM 697 O O . ASP A 1 84 ? -19.984 -3.654 25.711 1.00 91.56 84 ASP A O 1
ATOM 701 N N . LYS A 1 85 ? -19.116 -2.599 23.925 1.00 90.19 85 LYS A N 1
ATOM 702 C CA . LYS A 1 85 ? -19.340 -1.240 24.441 1.00 90.19 85 LYS A CA 1
ATOM 703 C C . LYS A 1 85 ? -20.831 -0.951 24.604 1.00 90.19 85 LYS A C 1
ATOM 705 O O . LYS A 1 85 ? -21.262 -0.555 25.685 1.00 90.19 85 LYS A O 1
ATOM 710 N N . ARG A 1 86 ? -21.642 -1.254 23.585 1.00 89.31 86 ARG A N 1
ATOM 711 C CA . ARG A 1 86 ? -23.104 -1.105 23.629 1.00 89.31 86 ARG A CA 1
ATOM 712 C C . ARG A 1 86 ? -23.720 -1.938 24.754 1.00 89.31 86 ARG A C 1
ATOM 714 O O . ARG A 1 86 ? -24.635 -1.474 25.434 1.00 89.31 86 ARG A O 1
ATOM 721 N N . GLU A 1 87 ? -23.240 -3.159 24.979 1.00 91.38 87 GLU A N 1
ATOM 722 C CA . GLU A 1 87 ? -23.733 -4.014 26.058 1.00 91.38 87 GLU A CA 1
ATOM 723 C C . GLU A 1 87 ? -23.354 -3.465 27.443 1.00 91.38 87 GLU A C 1
ATOM 725 O O . GLU A 1 87 ? -24.198 -3.453 28.346 1.00 91.38 87 GLU A O 1
ATOM 730 N N . LYS A 1 88 ? -22.118 -2.976 27.616 1.00 91.88 88 LYS A N 1
ATOM 731 C CA . LYS A 1 88 ? -21.661 -2.301 28.843 1.00 91.88 88 LYS A CA 1
ATOM 732 C C . LYS A 1 88 ? -22.490 -1.047 29.132 1.00 91.88 88 LYS A C 1
ATOM 734 O O . LYS A 1 88 ? -22.978 -0.900 30.253 1.00 91.88 88 LYS A O 1
ATOM 739 N N . ASP A 1 89 ? -22.744 -0.215 28.124 1.00 89.38 89 ASP A N 1
ATOM 740 C CA . ASP A 1 89 ? -23.563 0.996 28.250 1.00 89.38 89 ASP A CA 1
ATOM 741 C C . ASP A 1 89 ? -25.009 0.663 28.640 1.00 89.38 89 ASP A C 1
ATOM 743 O O . ASP A 1 89 ? -25.578 1.269 29.550 1.00 89.38 89 ASP A O 1
ATOM 747 N N . LEU A 1 90 ? -25.600 -0.368 28.023 1.00 91.62 90 LEU A N 1
ATOM 748 C CA . LEU A 1 90 ? -26.932 -0.853 28.391 1.00 91.62 90 LEU A CA 1
ATOM 749 C C . LEU A 1 90 ? -26.973 -1.428 29.815 1.00 91.62 90 LEU A C 1
ATOM 751 O O . LEU A 1 90 ? -27.980 -1.260 30.507 1.00 91.62 90 LEU A O 1
ATOM 755 N N . LYS A 1 91 ? -25.918 -2.118 30.267 1.00 90.81 91 LYS A N 1
ATOM 756 C CA . LYS A 1 91 ? -25.801 -2.624 31.648 1.00 90.81 91 LYS A CA 1
ATOM 757 C C . LYS A 1 91 ? -25.708 -1.471 32.648 1.00 90.81 91 LYS A C 1
ATOM 759 O O . LYS A 1 91 ? -26.436 -1.490 33.639 1.00 90.81 91 LYS A O 1
ATOM 764 N N . ARG A 1 92 ? -24.890 -0.453 32.364 1.00 91.31 92 ARG A N 1
ATOM 765 C CA . ARG A 1 92 ? -24.777 0.764 33.180 1.00 91.31 92 ARG A CA 1
ATOM 766 C C . ARG A 1 92 ? -26.122 1.482 33.289 1.00 91.31 92 ARG A C 1
ATOM 768 O O . ARG A 1 92 ? -26.599 1.703 34.396 1.00 91.31 92 ARG A O 1
ATOM 775 N N . LEU A 1 93 ? -26.795 1.714 32.160 1.00 91.12 93 LEU A N 1
ATOM 776 C CA . LEU A 1 93 ? -28.109 2.361 32.133 1.00 91.12 93 LEU A CA 1
ATOM 777 C C . LEU A 1 93 ? -29.164 1.583 32.939 1.00 91.12 93 LEU A C 1
ATOM 779 O O . LEU A 1 93 ? -29.963 2.180 33.657 1.00 91.12 93 LEU A O 1
ATOM 783 N N . LYS A 1 94 ? -29.172 0.245 32.849 1.00 87.94 94 LYS A N 1
ATOM 784 C CA . LYS A 1 94 ? -30.069 -0.605 33.652 1.00 87.94 94 LYS A CA 1
ATOM 785 C C . LYS A 1 94 ? -29.784 -0.495 35.150 1.00 87.94 94 LYS A C 1
ATOM 787 O O . LYS A 1 94 ? -30.731 -0.482 35.932 1.00 87.94 94 LYS A O 1
ATOM 792 N N . ASN A 1 95 ? -28.517 -0.432 35.553 1.00 90.12 95 ASN A N 1
ATOM 793 C CA . ASN A 1 95 ? -28.145 -0.259 36.958 1.00 90.12 95 ASN A CA 1
ATOM 794 C C . ASN A 1 95 ? -28.593 1.113 37.490 1.00 90.12 95 ASN A C 1
ATOM 796 O O . ASN A 1 95 ? -29.173 1.176 38.574 1.00 90.12 95 ASN A O 1
ATOM 800 N N . ASP A 1 96 ? -28.431 2.178 36.701 1.00 87.06 96 ASP A N 1
ATOM 801 C CA . ASP A 1 96 ? -28.880 3.529 37.064 1.00 87.06 96 ASP A CA 1
ATOM 802 C C . ASP A 1 96 ? -30.413 3.611 37.196 1.00 87.06 96 ASP A C 1
ATOM 804 O O . ASP A 1 96 ? -30.922 4.229 38.126 1.00 87.06 96 ASP A O 1
ATOM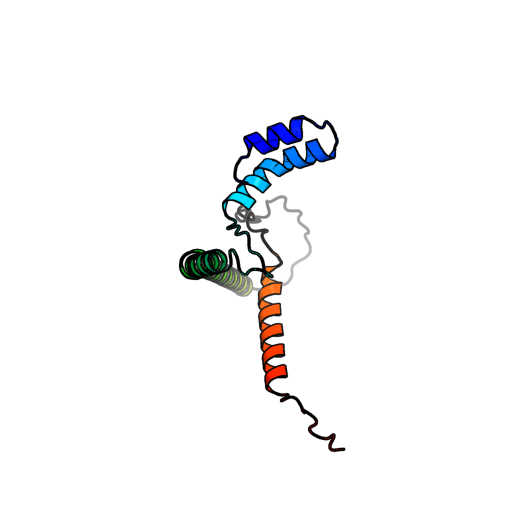 808 N N . LEU A 1 97 ? -31.162 2.930 36.317 1.00 84.56 97 LEU A N 1
ATOM 809 C CA . LEU A 1 97 ? -32.633 2.849 36.368 1.00 84.56 97 LEU A CA 1
ATOM 810 C C . LEU A 1 97 ? -33.171 2.030 37.551 1.00 84.56 97 LEU A C 1
ATOM 812 O O . LEU A 1 97 ? -34.250 2.330 38.058 1.00 84.56 97 LEU A O 1
ATOM 816 N N . ASN A 1 98 ? -32.453 0.983 37.966 1.00 73.00 98 ASN A N 1
ATOM 817 C CA . ASN A 1 98 ? -32.840 0.133 39.098 1.00 73.00 98 ASN A CA 1
ATOM 818 C C . ASN A 1 98 ? -32.466 0.744 40.457 1.00 73.00 98 ASN A C 1
ATOM 820 O O . ASN A 1 98 ? -32.892 0.236 41.496 1.00 73.00 98 ASN A O 1
ATOM 824 N N . THR A 1 99 ? -31.670 1.813 40.467 1.00 66.50 99 THR A N 1
ATOM 825 C CA . THR A 1 99 ? -31.384 2.578 41.677 1.00 66.50 99 THR A CA 1
ATOM 826 C C . THR A 1 99 ? -32.531 3.572 41.872 1.00 66.50 99 THR A C 1
ATOM 828 O O . THR A 1 99 ? -32.702 4.495 41.083 1.00 66.50 99 THR A O 1
ATOM 831 N N . GLU A 1 100 ? -33.371 3.331 42.881 1.00 58.78 100 GLU A N 1
ATOM 832 C CA . GLU A 1 100 ? -34.592 4.101 43.170 1.00 58.78 100 GLU A CA 1
ATOM 833 C C . GLU A 1 100 ? -34.396 5.629 43.062 1.00 58.78 100 GLU A C 1
ATOM 835 O O . GLU A 1 100 ? -33.371 6.158 43.514 1.00 58.78 100 GLU A O 1
ATOM 840 N N . PRO A 1 101 ? -35.393 6.380 42.551 1.00 51.03 101 PRO A N 1
ATOM 841 C CA . PRO A 1 101 ? -35.331 7.828 42.506 1.00 51.03 101 PRO A CA 1
ATOM 842 C C . PRO A 1 101 ? -35.444 8.353 43.939 1.00 51.03 101 PRO A C 1
ATOM 844 O O . PRO A 1 101 ? -36.539 8.534 44.474 1.00 51.03 101 PRO A O 1
ATOM 847 N N . SER A 1 102 ? -34.309 8.618 44.584 1.00 47.69 102 SER A N 1
ATOM 848 C CA . SER A 1 102 ? -34.286 9.389 45.825 1.00 47.69 102 SER A CA 1
ATOM 849 C C . SER A 1 102 ? -34.651 10.838 45.486 1.00 47.69 102 SER A C 1
ATOM 851 O O . SER A 1 102 ? -33.802 11.693 45.234 1.00 47.69 102 SER A O 1
ATOM 853 N N . LEU A 1 103 ? -35.953 11.097 45.362 1.00 49.31 103 LEU A N 1
ATOM 854 C CA . LEU A 1 103 ? -36.492 12.417 45.085 1.00 49.31 103 LEU A CA 1
ATOM 855 C C . LEU A 1 103 ? -36.546 13.241 46.376 1.00 49.31 103 LEU A C 1
ATOM 857 O O . LEU A 1 103 ? -37.339 12.976 47.274 1.00 49.31 103 LEU A O 1
ATOM 861 N N . ILE A 1 104 ? -35.775 14.330 46.331 1.00 45.28 104 ILE A N 1
ATOM 862 C CA . ILE A 1 104 ? -35.991 15.629 46.987 1.00 45.28 104 ILE A CA 1
ATOM 863 C C . ILE A 1 104 ? -35.494 15.742 48.436 1.00 45.28 104 ILE A C 1
ATOM 865 O O . ILE A 1 104 ? -36.168 15.393 49.400 1.00 45.28 104 ILE A O 1
ATOM 869 N N . GLY A 1 105 ? -34.341 16.404 48.570 1.00 37.06 105 GLY A N 1
ATOM 870 C CA . GLY A 1 105 ? -33.846 16.957 49.827 1.00 37.06 105 GLY A CA 1
ATOM 871 C C . GLY A 1 105 ? -32.626 17.854 49.620 1.00 37.06 105 GLY A C 1
ATOM 872 O O . GLY A 1 105 ? -31.516 17.423 49.879 1.00 37.06 105 GLY A O 1
ATOM 873 N N . GLU A 1 106 ? -32.872 19.075 49.134 1.00 39.72 106 GLU A N 1
ATOM 874 C CA . GLU A 1 106 ? -32.035 20.287 49.241 1.00 39.72 106 GLU A CA 1
ATOM 875 C C . GLU A 1 106 ? -30.551 20.257 48.803 1.00 39.72 106 GLU A C 1
ATOM 877 O O . GLU A 1 106 ? -29.728 19.438 49.198 1.00 39.72 106 GLU A O 1
ATOM 882 N N . LYS A 1 107 ? -30.192 21.287 48.020 1.00 52.19 107 LYS A N 1
ATOM 883 C CA . LYS A 1 107 ? -28.828 21.674 47.631 1.00 52.19 107 LYS A CA 1
ATOM 884 C C . LYS A 1 107 ? -27.762 21.311 48.673 1.00 52.19 107 LYS A C 1
ATOM 886 O O . LYS A 1 107 ? -27.675 21.955 49.716 1.00 52.19 107 LYS A O 1
ATOM 891 N N . ARG A 1 108 ? -26.794 20.500 48.250 1.00 38.53 108 ARG A N 1
ATOM 892 C CA . ARG A 1 108 ? -25.377 20.828 48.431 1.00 38.53 108 ARG A CA 1
ATOM 893 C C . ARG A 1 108 ? -24.640 20.490 47.144 1.00 38.53 108 ARG A C 1
ATOM 895 O O . ARG A 1 108 ? -24.428 19.324 46.848 1.00 38.53 108 ARG A O 1
ATOM 902 N N . ILE A 1 109 ? -24.228 21.527 46.413 1.00 39.72 109 ILE A N 1
ATOM 903 C CA . ILE A 1 109 ? -23.008 21.449 45.607 1.00 39.72 109 ILE A CA 1
ATOM 904 C C . ILE A 1 109 ? -21.914 21.146 46.633 1.00 39.72 109 ILE A C 1
ATOM 906 O O . ILE A 1 109 ? -21.437 22.045 47.324 1.00 39.72 109 ILE A O 1
ATOM 910 N N . ARG A 1 110 ? -21.629 19.863 46.854 1.00 36.16 110 ARG A N 1
ATOM 911 C CA . ARG A 1 110 ? -20.345 19.462 47.401 1.00 36.16 110 ARG A CA 1
ATOM 912 C C . ARG A 1 110 ? -19.467 19.338 46.171 1.00 36.16 110 ARG A C 1
ATOM 914 O O . ARG A 1 110 ? -19.691 18.453 45.356 1.00 36.16 110 ARG A O 1
ATOM 921 N N . TYR A 1 111 ? -18.540 20.276 46.018 1.00 39.75 111 TYR A N 1
ATOM 922 C CA . TYR A 1 111 ? -17.265 19.928 45.413 1.00 39.75 111 TYR A CA 1
ATOM 923 C C . TYR A 1 111 ? -16.676 18.879 46.358 1.00 39.75 111 TYR A C 1
ATOM 925 O O . TYR A 1 111 ? -16.097 19.235 47.383 1.00 39.75 111 TYR A O 1
ATOM 933 N N . ASP A 1 112 ? -17.027 17.616 46.126 1.00 37.12 112 ASP A N 1
ATOM 934 C CA . ASP A 1 112 ? -16.331 16.497 46.731 1.00 37.12 112 ASP A CA 1
ATOM 935 C C . ASP A 1 112 ? -15.142 16.252 45.815 1.00 37.12 112 ASP A C 1
ATOM 937 O O . ASP A 1 112 ? -15.296 15.884 44.654 1.00 37.12 112 ASP A O 1
ATOM 941 N N . ASP A 1 113 ? -13.978 16.596 46.341 1.00 41.47 113 ASP A N 1
ATOM 942 C CA . ASP A 1 113 ? -12.641 16.387 45.794 1.00 41.47 113 ASP A CA 1
ATOM 943 C C . ASP A 1 113 ? -12.277 14.892 45.880 1.00 41.47 113 ASP A C 1
ATOM 945 O O . ASP A 1 113 ? -11.222 14.511 46.371 1.00 41.47 113 ASP A O 1
ATOM 949 N N . ASN A 1 114 ? -13.224 14.037 45.495 1.00 39.00 114 ASN A N 1
ATOM 950 C CA . ASN A 1 114 ? -13.040 12.611 45.312 1.00 39.00 114 ASN A CA 1
ATOM 951 C C . ASN A 1 114 ? -13.185 12.385 43.824 1.00 39.00 114 ASN A C 1
ATOM 953 O O . ASN A 1 114 ? -14.300 12.347 43.301 1.00 39.00 114 ASN A O 1
ATOM 957 N N . GLU A 1 115 ? -12.018 12.381 43.183 1.00 45.16 115 GLU A N 1
ATOM 958 C CA . GLU A 1 115 ? -11.651 11.416 42.157 1.00 45.16 115 GLU A CA 1
ATOM 959 C C . GLU A 1 115 ? -12.889 10.885 41.446 1.00 45.16 115 GLU A C 1
ATOM 961 O O . GLU A 1 115 ? -13.527 9.910 41.843 1.00 45.16 115 GLU A O 1
ATOM 966 N N . SER A 1 116 ? -13.289 11.626 40.416 1.00 39.62 116 SER A N 1
ATOM 967 C CA . SER A 1 116 ? -13.992 10.994 39.330 1.00 39.62 116 SER A CA 1
ATOM 968 C C . SER A 1 116 ? -13.157 9.774 38.965 1.00 39.62 116 SER A C 1
ATOM 970 O O . SER A 1 116 ? -12.119 9.937 38.326 1.00 39.62 116 SER A O 1
ATOM 972 N N . ASP A 1 117 ? -13.625 8.589 39.346 1.00 44.28 117 ASP A N 1
ATOM 973 C CA . ASP A 1 117 ? -13.438 7.367 38.574 1.00 44.28 117 ASP A CA 1
ATOM 974 C C . ASP A 1 117 ? -14.099 7.632 37.204 1.00 44.28 117 ASP A C 1
ATOM 976 O O . ASP A 1 117 ? -15.156 7.116 36.837 1.00 44.28 117 ASP A O 1
ATOM 980 N N . VAL A 1 118 ? -13.507 8.565 36.451 1.00 42.03 118 VAL A N 1
ATOM 981 C CA . VAL A 1 118 ? -13.203 8.310 35.063 1.00 42.03 118 VAL A CA 1
ATOM 982 C C . VAL A 1 118 ? -12.333 7.077 35.205 1.00 42.03 118 VAL A C 1
ATOM 984 O O . VAL A 1 118 ? -11.204 7.192 35.670 1.00 42.03 118 VAL A O 1
ATOM 987 N N . ASP A 1 119 ? -12.916 5.895 34.999 1.00 41.59 119 ASP A N 1
ATOM 988 C CA . ASP A 1 119 ? -12.107 4.722 34.709 1.00 41.59 119 ASP A CA 1
ATOM 989 C C . ASP A 1 119 ? -11.270 5.138 33.499 1.00 41.59 119 ASP A C 1
ATOM 991 O O . ASP A 1 119 ? -11.727 5.126 32.356 1.00 41.59 119 ASP A O 1
ATOM 995 N N . ASP A 1 120 ? -10.069 5.610 33.812 1.00 42.59 120 ASP A N 1
ATOM 996 C CA . ASP A 1 120 ? -8.966 5.986 32.940 1.00 42.59 120 ASP A CA 1
ATOM 997 C C . ASP A 1 120 ? -8.317 4.696 32.405 1.00 42.59 120 ASP A C 1
ATOM 999 O O . ASP A 1 120 ? -7.106 4.564 32.308 1.00 42.59 120 ASP A O 1
ATOM 1003 N N . ASP A 1 121 ? -9.155 3.701 32.097 1.00 41.84 121 ASP A N 1
ATOM 1004 C CA . ASP A 1 121 ? -8.799 2.431 31.462 1.00 41.84 121 ASP A CA 1
ATOM 1005 C C . ASP A 1 121 ? -9.136 2.473 29.954 1.00 41.84 121 ASP A C 1
ATOM 1007 O O . ASP A 1 121 ? -9.178 1.444 29.283 1.00 41.84 121 ASP A O 1
ATOM 1011 N N . ASP A 1 122 ? -9.350 3.679 29.412 1.00 48.00 122 ASP A N 1
ATOM 1012 C CA . ASP A 1 122 ? -9.287 3.983 27.976 1.00 48.00 122 ASP A CA 1
ATOM 1013 C C . ASP A 1 122 ? -7.927 4.643 27.614 1.00 48.00 122 ASP A C 1
ATOM 1015 O O . ASP A 1 122 ? -7.813 5.345 26.609 1.00 48.00 122 ASP A O 1
ATOM 1019 N N . GLU A 1 123 ? -6.848 4.373 28.368 1.00 42.38 123 GLU A N 1
ATOM 1020 C CA . GLU A 1 123 ? -5.453 4.618 27.930 1.00 42.38 123 GLU A CA 1
ATOM 1021 C C . GLU A 1 123 ? -4.985 3.629 26.830 1.00 42.38 123 GLU A C 1
ATOM 1023 O O . GLU A 1 123 ? -3.809 3.302 26.715 1.00 42.38 123 GLU A O 1
ATOM 1028 N N . ASP A 1 124 ? -5.902 3.182 25.971 1.00 43.16 124 ASP A N 1
ATOM 1029 C CA . ASP A 1 124 ? -5.602 2.555 24.678 1.00 43.16 124 ASP A CA 1
ATOM 1030 C C . ASP A 1 124 ? -6.416 3.246 23.552 1.00 43.16 124 ASP A C 1
ATOM 1032 O O . ASP A 1 124 ? -6.809 2.632 22.558 1.00 43.16 124 ASP A O 1
ATOM 1036 N N . ASP A 1 125 ? -6.648 4.566 23.670 1.00 43.19 125 ASP A N 1
ATOM 1037 C CA . ASP A 1 125 ? -7.085 5.462 22.571 1.00 43.19 125 ASP A CA 1
ATOM 1038 C C . ASP A 1 125 ? -5.942 5.723 21.554 1.00 43.19 125 ASP A C 1
ATOM 1040 O O . ASP A 1 125 ? -5.796 6.817 21.003 1.00 43.19 125 ASP A O 1
ATOM 1044 N N . GLU A 1 126 ? -5.116 4.706 21.273 1.00 40.69 126 GLU A N 1
ATOM 1045 C CA . GLU A 1 126 ? -4.237 4.680 20.093 1.00 40.69 126 GLU A CA 1
ATOM 1046 C C . GLU A 1 126 ? -5.009 4.350 18.799 1.00 40.69 126 GLU A C 1
ATOM 1048 O O . GLU A 1 126 ? -4.418 4.296 17.725 1.00 40.69 126 GLU A O 1
ATOM 1053 N N . ASP A 1 127 ? -6.337 4.199 18.856 1.00 43.28 127 ASP A N 1
ATOM 1054 C CA . ASP A 1 127 ? -7.199 3.994 17.682 1.00 43.28 127 ASP A CA 1
ATOM 1055 C C . ASP A 1 127 ? -7.995 5.264 17.324 1.00 43.28 127 ASP A C 1
ATOM 1057 O O . ASP A 1 127 ? -9.111 5.211 16.810 1.00 43.28 127 ASP A O 1
ATOM 1061 N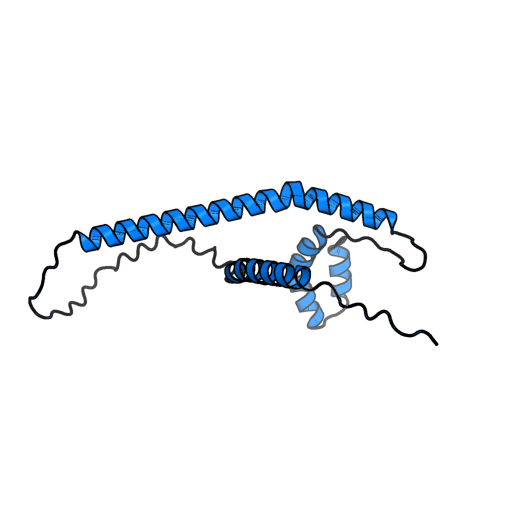 N . ARG A 1 128 ? -7.380 6.446 17.489 1.00 42.59 128 ARG A N 1
ATOM 1062 C CA . ARG A 1 128 ? -7.754 7.656 16.725 1.00 42.59 128 ARG A CA 1
ATOM 1063 C C . ARG A 1 128 ? -7.391 7.542 15.240 1.00 42.59 128 ARG A C 1
ATOM 1065 O O . ARG A 1 128 ? -7.109 8.545 14.578 1.00 42.59 128 ARG A O 1
ATOM 1072 N N . THR A 1 129 ? -7.396 6.336 14.689 1.00 40.06 129 THR A N 1
ATOM 1073 C CA . THR A 1 129 ? -7.310 6.111 13.258 1.00 40.06 129 THR A CA 1
ATOM 1074 C C . THR A 1 129 ? -8.711 6.113 12.664 1.00 40.06 129 THR A C 1
ATOM 1076 O O . THR A 1 129 ? -9.495 5.191 12.829 1.00 40.06 129 THR A O 1
ATOM 1079 N N . ASN A 1 130 ? -8.967 7.192 11.922 1.00 44.91 130 ASN A N 1
ATOM 1080 C CA . ASN A 1 130 ? -10.021 7.355 10.928 1.00 44.91 130 ASN A CA 1
ATOM 1081 C C . ASN A 1 130 ? -11.465 7.541 11.425 1.00 44.91 130 ASN A C 1
ATOM 1083 O O . ASN A 1 130 ? -12.307 6.652 11.370 1.00 44.91 130 ASN A O 1
ATOM 1087 N N . ASN A 1 131 ? -11.824 8.815 11.612 1.00 45.25 131 ASN A N 1
ATOM 1088 C CA . ASN A 1 131 ? -13.169 9.262 11.249 1.00 45.25 131 ASN A CA 1
ATOM 1089 C C . ASN A 1 1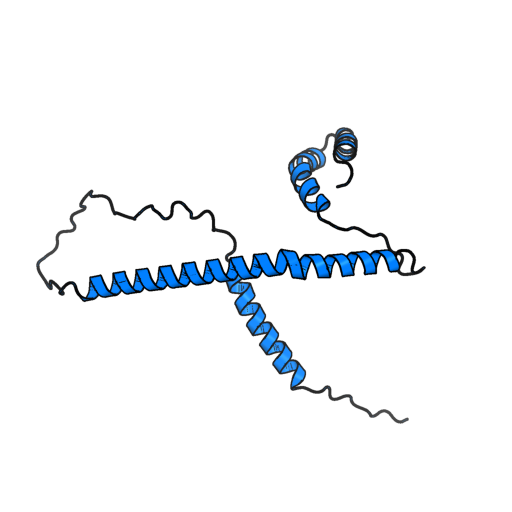31 ? -13.532 8.926 9.784 1.00 45.25 131 ASN A C 1
ATOM 1091 O O . ASN A 1 131 ? -14.701 9.057 9.479 1.00 45.25 131 ASN A O 1
ATOM 1095 N N . ASN A 1 132 ? -12.605 8.531 8.884 1.00 47.38 132 ASN A N 1
ATOM 1096 C CA . ASN A 1 132 ? -12.935 8.215 7.479 1.00 47.38 132 ASN A CA 1
ATOM 1097 C C . ASN A 1 132 ? -13.811 6.967 7.299 1.00 47.38 132 ASN A C 1
ATOM 1099 O O . ASN A 1 132 ? -14.475 6.874 6.275 1.00 47.38 132 ASN A O 1
ATOM 1103 N N . ASP A 1 133 ? -13.839 6.017 8.231 1.00 49.34 133 ASP A N 1
ATOM 1104 C CA . ASP A 1 133 ? -14.485 4.731 7.929 1.00 49.34 133 ASP A CA 1
ATOM 1105 C C . ASP A 1 133 ? -16.016 4.789 8.083 1.00 49.34 133 ASP A C 1
ATOM 1107 O O . ASP A 1 133 ? -16.727 4.076 7.380 1.00 49.34 133 ASP A O 1
ATOM 1111 N N . ASP A 1 134 ? -16.533 5.702 8.922 1.00 49.56 134 ASP A N 1
ATOM 1112 C CA . ASP A 1 134 ? -17.964 6.062 8.910 1.00 49.56 134 ASP A CA 1
ATOM 1113 C C . ASP A 1 134 ? -18.350 6.703 7.560 1.00 49.56 134 ASP A C 1
ATOM 1115 O O . ASP A 1 134 ? -19.465 6.508 7.079 1.00 49.56 134 ASP A O 1
ATOM 1119 N N . TYR A 1 135 ? -17.424 7.420 6.902 1.00 52.31 135 TYR A N 1
ATOM 1120 C CA . TYR A 1 135 ? -17.666 7.944 5.552 1.00 52.31 135 TYR A CA 1
ATOM 1121 C C . TYR A 1 135 ? -17.629 6.836 4.492 1.00 52.31 135 TYR A C 1
ATOM 1123 O O . TYR A 1 135 ? -18.402 6.908 3.541 1.00 52.31 135 TYR A O 1
ATOM 1131 N N . GLU A 1 136 ? -16.780 5.810 4.626 1.00 58.16 136 GLU A N 1
ATOM 1132 C CA . GLU A 1 136 ? -16.721 4.701 3.657 1.00 58.16 136 GLU A CA 1
ATOM 1133 C C . GLU A 1 136 ? -18.017 3.878 3.632 1.00 58.16 136 GLU A C 1
ATOM 1135 O O . GLU A 1 136 ? -18.516 3.550 2.552 1.00 58.16 136 GLU A O 1
ATOM 1140 N N . GLU A 1 137 ? -18.610 3.583 4.793 1.00 60.19 137 GLU A N 1
ATOM 1141 C CA . GLU A 1 137 ? -19.865 2.822 4.862 1.00 60.19 137 GLU A CA 1
ATOM 1142 C C . GLU A 1 137 ? -21.039 3.626 4.256 1.00 60.19 137 GLU A C 1
ATOM 1144 O O . GLU A 1 137 ? -21.822 3.098 3.455 1.00 60.19 137 GLU A O 1
ATOM 1149 N N . GLU A 1 138 ? -21.101 4.940 4.517 1.00 67.25 138 GLU A N 1
ATOM 1150 C CA . GLU A 1 138 ? -22.050 5.864 3.872 1.00 67.25 138 GLU A CA 1
ATOM 1151 C C . GLU A 1 138 ? -21.814 6.014 2.351 1.00 67.25 138 GLU A C 1
ATOM 1153 O O . GLU A 1 138 ? -22.771 6.121 1.563 1.00 67.25 138 GLU A O 1
ATOM 1158 N N . GLU A 1 139 ? -20.556 6.011 1.900 1.00 67.81 139 GLU A N 1
ATOM 1159 C CA . GLU A 1 139 ? -20.191 6.060 0.481 1.00 67.81 139 GLU A CA 1
ATOM 1160 C C . GLU A 1 139 ? -20.582 4.774 -0.253 1.00 67.81 139 GLU A C 1
ATOM 1162 O O . GLU A 1 139 ? -21.116 4.845 -1.367 1.00 67.81 139 GLU A O 1
ATOM 1167 N N . GLU A 1 140 ? -20.412 3.603 0.366 1.00 71.25 140 GLU A N 1
ATOM 1168 C CA . GLU A 1 140 ? -20.865 2.329 -0.193 1.00 71.25 140 GLU A CA 1
ATOM 1169 C C . GLU A 1 140 ? -22.381 2.307 -0.416 1.00 71.25 140 GLU A C 1
ATOM 1171 O O . GLU A 1 140 ? -22.855 1.871 -1.475 1.00 71.25 140 GLU A O 1
ATOM 1176 N N . GLU A 1 141 ? -23.165 2.775 0.557 1.00 80.31 141 GLU A N 1
ATOM 1177 C CA . GLU A 1 141 ? -24.619 2.883 0.418 1.00 80.31 141 GLU A CA 1
ATOM 1178 C C . GLU A 1 141 ? -25.006 3.866 -0.695 1.00 80.31 141 GLU A C 1
ATOM 1180 O O . GLU A 1 141 ? -25.893 3.590 -1.519 1.00 80.31 141 GLU A O 1
ATOM 1185 N N . SER A 1 142 ? -24.293 4.989 -0.776 1.00 83.06 142 SER A N 1
ATOM 1186 C CA . SER A 1 142 ? -24.476 6.012 -1.806 1.00 83.06 142 SER A CA 1
ATOM 1187 C C . SER A 1 142 ? -24.140 5.488 -3.209 1.00 83.06 142 SER A C 1
ATOM 1189 O O . SER A 1 142 ? -24.899 5.720 -4.160 1.00 83.06 142 SER A O 1
ATOM 1191 N N . PHE A 1 143 ? -23.066 4.710 -3.350 1.00 82.44 143 PHE A N 1
ATOM 1192 C CA . PHE A 1 143 ? -22.648 4.088 -4.605 1.00 82.44 143 PHE A CA 1
ATOM 1193 C C . PHE A 1 143 ? -23.594 2.958 -5.034 1.00 82.44 143 PHE A C 1
ATOM 1195 O O . PHE A 1 143 ? -24.011 2.906 -6.196 1.00 82.44 143 PHE A O 1
ATOM 1202 N N . LYS A 1 144 ? -24.041 2.107 -4.100 1.00 85.31 144 LYS A N 1
ATOM 1203 C CA . LYS A 1 144 ? -25.080 1.086 -4.349 1.00 85.31 144 LYS A CA 1
ATOM 1204 C C . LYS A 1 144 ? -26.376 1.736 -4.834 1.00 85.31 144 LYS A C 1
ATOM 1206 O O . LYS A 1 144 ? -26.995 1.263 -5.792 1.00 85.31 144 LYS A O 1
ATOM 1211 N N . ARG A 1 145 ? -26.765 2.869 -4.242 1.00 86.12 145 ARG A N 1
ATOM 1212 C CA . ARG A 1 145 ? -27.928 3.656 -4.678 1.00 86.12 145 ARG A CA 1
ATOM 1213 C C . ARG A 1 145 ? -27.735 4.259 -6.072 1.00 86.12 145 ARG A C 1
ATOM 1215 O O . ARG A 1 145 ? -28.691 4.283 -6.851 1.00 86.12 145 ARG A O 1
ATOM 1222 N N . TYR A 1 146 ? -26.528 4.715 -6.407 1.00 84.94 146 TYR A N 1
ATOM 1223 C CA . TYR A 1 146 ? -26.184 5.215 -7.741 1.00 84.94 146 TYR A CA 1
ATOM 1224 C C . TYR A 1 146 ? -26.254 4.114 -8.811 1.00 84.94 146 TYR A C 1
ATOM 1226 O O . TYR A 1 146 ? -26.924 4.300 -9.828 1.00 84.94 146 TYR A O 1
ATOM 1234 N N . LEU A 1 147 ? -25.663 2.944 -8.559 1.00 83.75 147 LEU A N 1
ATOM 1235 C CA . LEU A 1 147 ? -25.754 1.774 -9.441 1.00 83.75 147 LEU A CA 1
ATOM 1236 C C . LEU A 1 147 ? -27.205 1.318 -9.643 1.00 83.75 147 LEU A C 1
ATOM 1238 O O . LEU A 1 147 ? -27.650 1.090 -10.765 1.00 83.75 147 LEU A O 1
ATOM 1242 N N . ALA A 1 148 ? -27.995 1.258 -8.570 1.00 83.62 148 ALA A N 1
ATOM 1243 C CA . ALA A 1 148 ? -29.412 0.914 -8.664 1.00 83.62 148 ALA A CA 1
ATOM 1244 C C . ALA A 1 148 ? -30.222 1.935 -9.490 1.00 83.62 148 ALA A C 1
ATOM 1246 O O . ALA A 1 148 ? -31.248 1.589 -10.084 1.00 83.62 148 ALA A O 1
ATOM 1247 N N . LYS A 1 149 ? -29.775 3.196 -9.532 1.00 82.00 149 LYS A N 1
ATOM 1248 C CA . LYS A 1 149 ? -30.377 4.267 -10.334 1.00 82.00 149 LYS A CA 1
ATOM 1249 C C . LYS A 1 149 ? -29.955 4.193 -11.802 1.00 82.00 149 LYS A C 1
ATOM 1251 O O . LYS A 1 149 ? -30.803 4.407 -12.665 1.00 82.00 149 LYS A O 1
ATOM 1256 N N . SER A 1 150 ? -28.696 3.873 -12.096 1.00 72.75 150 SER A N 1
ATOM 1257 C CA . SER A 1 150 ? -28.201 3.743 -13.473 1.00 72.75 150 SER A CA 1
ATOM 1258 C C . SER A 1 150 ? -28.764 2.506 -14.175 1.00 72.75 150 SER A C 1
ATOM 1260 O O . SER A 1 150 ? -29.136 2.588 -15.340 1.00 72.75 150 SER A O 1
ATOM 1262 N N . VAL A 1 151 ? -28.959 1.398 -13.454 1.00 70.31 151 VAL A N 1
ATOM 1263 C CA . VAL A 1 151 ? -29.589 0.174 -13.988 1.00 70.31 151 VAL A CA 1
ATOM 1264 C C . VAL A 1 151 ? -31.073 0.380 -14.339 1.00 70.31 151 VAL A C 1
ATOM 1266 O O . VAL A 1 151 ? -31.603 -0.299 -15.214 1.00 70.31 151 VAL A O 1
ATOM 1269 N N . LYS A 1 152 ? -31.758 1.340 -13.700 1.00 63.25 152 LYS A N 1
ATOM 1270 C CA . LYS A 1 152 ? -33.179 1.645 -13.963 1.00 63.25 152 LYS A CA 1
ATOM 1271 C C . LYS A 1 152 ? -33.425 2.579 -15.148 1.00 63.25 152 LYS A C 1
ATOM 1273 O O . LYS A 1 152 ? -34.564 2.658 -15.600 1.00 63.25 152 LYS A O 1
ATOM 1278 N N . ASN A 1 153 ? -32.393 3.244 -15.663 1.00 59.06 153 ASN A N 1
ATOM 1279 C CA . ASN A 1 153 ? -32.504 4.107 -16.833 1.00 59.06 153 ASN A CA 1
ATOM 1280 C C . ASN A 1 153 ? -31.741 3.474 -18.004 1.00 59.06 153 ASN A C 1
ATOM 1282 O O . ASN A 1 153 ? -30.584 3.834 -18.228 1.00 59.06 153 ASN A O 1
ATOM 1286 N N . PRO A 1 154 ? -32.353 2.545 -18.765 1.00 51.72 154 PRO A N 1
ATOM 1287 C CA . PRO A 1 154 ? -31.779 2.149 -20.038 1.00 51.72 154 PRO A CA 1
ATOM 1288 C C . PRO A 1 154 ? -31.712 3.394 -20.926 1.00 51.72 154 PRO A C 1
ATOM 1290 O O . PRO A 1 154 ? -32.704 4.092 -21.133 1.00 51.72 154 PRO A O 1
ATOM 1293 N N . THR A 1 155 ? -30.507 3.691 -21.389 1.00 48.97 155 THR A N 1
ATOM 1294 C CA . THR A 1 155 ? -30.182 4.729 -22.362 1.00 48.97 155 THR A CA 1
ATOM 1295 C C . THR A 1 155 ? -31.193 4.746 -23.505 1.00 48.97 155 THR A C 1
ATOM 1297 O O . THR A 1 155 ? -31.275 3.795 -24.282 1.00 48.97 155 THR A O 1
ATOM 1300 N N . THR A 1 156 ? -31.939 5.843 -23.636 1.00 46.34 156 THR A N 1
ATOM 1301 C CA . THR A 1 156 ? -32.646 6.189 -24.869 1.00 46.34 156 THR A CA 1
ATOM 1302 C C . THR A 1 156 ? -31.594 6.524 -25.924 1.00 46.34 156 THR A C 1
ATOM 1304 O O . THR A 1 156 ? -31.198 7.676 -26.088 1.00 46.34 156 THR A O 1
ATOM 1307 N N . THR A 1 157 ? -31.076 5.505 -26.604 1.00 43.91 157 THR A N 1
ATOM 1308 C CA . THR A 1 157 ? -30.324 5.685 -27.844 1.00 43.91 157 THR A CA 1
ATOM 1309 C C . THR A 1 157 ? -31.342 6.109 -28.899 1.00 43.91 157 THR A C 1
ATOM 1311 O O . THR A 1 157 ? -32.167 5.309 -29.331 1.00 43.91 157 THR A O 1
ATOM 1314 N N . ASN A 1 158 ? -31.353 7.398 -29.242 1.00 42.91 158 ASN A N 1
ATOM 1315 C CA . ASN A 1 158 ? -32.096 7.908 -30.391 1.00 42.91 158 ASN A CA 1
ATOM 1316 C C . ASN A 1 158 ? -31.445 7.366 -31.673 1.00 42.91 158 ASN A C 1
ATOM 1318 O O . ASN A 1 158 ? -30.544 7.994 -32.225 1.00 42.91 158 ASN A O 1
ATOM 1322 N N . ASP A 1 159 ? -31.929 6.222 -32.150 1.00 47.06 159 ASP A N 1
ATOM 1323 C CA . ASP A 1 159 ? -31.857 5.855 -33.562 1.00 47.06 159 ASP A CA 1
ATOM 1324 C C . ASP A 1 159 ? -32.870 6.721 -34.319 1.00 47.06 159 ASP A C 1
ATOM 1326 O O . ASP A 1 159 ? -34.071 6.458 -34.286 1.00 47.06 159 ASP A O 1
ATOM 1330 N N . ASN A 1 160 ? -32.393 7.809 -34.929 1.00 46.47 160 ASN A N 1
ATOM 1331 C CA . ASN A 1 160 ? -33.018 8.461 -36.083 1.00 46.47 160 ASN A CA 1
ATOM 1332 C C . ASN A 1 160 ? -32.091 9.548 -36.639 1.00 46.47 160 ASN A C 1
ATOM 1334 O O . ASN A 1 160 ? -32.132 10.698 -36.203 1.00 46.47 160 ASN A O 1
ATOM 1338 N N . MET A 1 161 ? -31.302 9.186 -37.648 1.00 37.62 161 MET A N 1
ATOM 1339 C CA . MET A 1 161 ? -30.960 10.105 -38.731 1.00 37.62 161 MET A CA 1
ATOM 1340 C C . MET A 1 161 ? -30.678 9.281 -39.997 1.00 37.62 161 MET A C 1
ATOM 1342 O O . MET A 1 161 ? -29.534 9.071 -40.385 1.00 37.62 161 MET A O 1
ATOM 1346 N N . ASP A 1 162 ? -31.752 8.778 -40.611 1.00 45.12 162 ASP A N 1
ATOM 1347 C CA . ASP A 1 162 ? -31.783 8.571 -42.059 1.00 45.12 162 ASP A CA 1
ATOM 1348 C C . ASP A 1 162 ? -31.873 9.958 -42.714 1.00 45.12 162 ASP A C 1
ATOM 1350 O O . ASP A 1 162 ? -32.884 10.650 -42.559 1.00 45.12 162 ASP A O 1
ATOM 1354 N N . MET A 1 163 ? -30.803 10.371 -43.396 1.00 39.91 163 MET A N 1
ATOM 1355 C CA . MET A 1 163 ? -30.798 10.953 -44.750 1.00 39.91 163 MET A CA 1
ATOM 1356 C C . MET A 1 163 ? -29.364 11.141 -45.240 1.00 39.91 163 MET A C 1
ATOM 1358 O O . MET A 1 163 ? -28.555 11.739 -44.496 1.00 39.91 163 MET A O 1
#

Secondary structure (DSSP, 8-state):
---HHHHHHHHTT--SHHHHHHHHHHHHHHHHHHS-------TTT-TTHHHHHHHHHHHHHHIIIIIHHHHHHHHHHHHHHHHHHHHHHHHHHHHHHHS-----------------------TT-TT---THHHHHHHHHHHHHHHHHHHTTS----------

pLDDT: mean 73.3, std 19.63, range [36.16, 94.19]

Organism: Adineta ricciae (NCBI:txid249248)

Foldseek 3Di:
DVDLPVVLVVLVVDDDPVSVVCVVCSVVVCVVVVPDDDFDADPVPRPRVVVVVVVVVVVVVCCVPPVVVVVVVVVVVVVVVVVVVVVVVVVVVVVVVPPDPPDDDDDDPPPPVDDDPPVPVVPVVPPPPDPPVVVVVVVVVVVVVVVVVVVVDDDPPPPDDDD

InterPro domains:
  IPR027417 P-loop containing nucleoside triphosphate hydrolase [G3DSA:3.40.50.300] (1-75)

Sequence (163 aa):
MKDFELFQSAIEQEHSYSTDLCRSLSLVLDEFYANLRCVGFSSMTGDGCKEFFEAVDDACHEYEHVYKVEYNKWQEKRSKREEDKREKDLKRLKNDLNTEPSLIGEKRIRYDDNESDVDDDDEDDEDRTNNNDDYEEEEEESFKRYLAKSVKNPTTTNDNMDM

Radius of gyration: 29.41 Å; chains: 1; bounding box: 62×37×95 Å